Protein AF-A0AAD7C5W9-F1 (afdb_monomer_lite)

Secondary structure (DSSP, 8-state):
--HHHHHHHHHHHHHHHHHTS-TTTT--HHHHHIIIIIS---PPPPSS-SS--HHHHHHHHHHT-SSGGGSPPHHHHHHH-

Radius of gyration: 12.52 Å; chains: 1; bounding box: 30×26×29 Å

Organism: Mycena rosella (NCBI:txid1033263)

Foldseek 3Di:
DDQLVVLLVVLQVVLCVLVVARLVHPDDPVVVCCQCPVVVHGRDDDPDPSVCDPQNVVLSVLSSDNPSVSRDGPVVSVVSD

pLDDT: mean 94.71, std 4.2, range [69.0, 98.19]

Sequence (81 aa):
VSRSSDVFAWGMSALEIFTSTAPWGILSEKQIFRFVVQEHSRPDRPDEDFGLTDRIWDVIEKTWLRDSRSRPTFNTLVQLL

Structure (mmCIF, N/CA/C/O backbone):
data_AF-A0AAD7C5W9-F1
#
_entry.id   AF-A0AAD7C5W9-F1
#
loop_
_atom_site.group_PDB
_atom_site.id
_atom_site.type_symbol
_atom_site.label_atom_id
_atom_site.label_alt_id
_atom_site.label_comp_id
_atom_site.label_asym_id
_atom_site.label_entity_id
_atom_site.label_seq_id
_atom_site.pdbx_PDB_ins_code
_atom_site.Cartn_x
_atom_site.Cartn_y
_atom_site.Cartn_z
_atom_site.occupancy
_atom_site.B_iso_or_equiv
_atom_site.auth_seq_id
_atom_site.auth_comp_id
_atom_site.auth_asym_id
_atom_site.auth_atom_id
_atom_site.pdbx_PDB_model_num
ATOM 1 N N . VAL A 1 1 ? 3.306 7.095 -15.547 1.00 69.00 1 VAL A N 1
ATOM 2 C CA . VAL A 1 1 ? 2.187 6.359 -14.911 1.00 69.00 1 VAL A CA 1
ATOM 3 C C . VAL A 1 1 ? 2.116 4.974 -15.541 1.00 69.00 1 VAL A C 1
ATOM 5 O O . VAL A 1 1 ? 2.296 4.892 -16.752 1.00 69.00 1 VAL A O 1
ATOM 8 N N . SER A 1 2 ? 1.967 3.899 -14.759 1.00 94.00 2 SER A N 1
ATOM 9 C CA . SER A 1 2 ? 1.866 2.521 -15.266 1.00 94.00 2 SER A CA 1
ATOM 10 C C . SER A 1 2 ? 0.631 1.810 -14.707 1.00 94.00 2 SER A C 1
ATOM 12 O O . SER A 1 2 ? 0.182 2.110 -13.608 1.00 94.00 2 SER A O 1
ATOM 14 N N . ARG A 1 3 ? 0.127 0.785 -15.405 1.00 96.69 3 ARG A N 1
ATOM 15 C CA . ARG A 1 3 ? -1.048 0.021 -14.936 1.00 96.69 3 ARG A CA 1
ATOM 16 C C . ARG A 1 3 ? -0.863 -0.543 -13.521 1.00 96.69 3 ARG A C 1
ATOM 18 O O . ARG A 1 3 ? -1.791 -0.557 -12.727 1.00 96.69 3 ARG A O 1
ATOM 25 N N . SER A 1 4 ? 0.353 -0.973 -13.179 1.00 97.00 4 SER A N 1
ATOM 26 C CA . SER A 1 4 ? 0.684 -1.474 -11.840 1.00 97.00 4 SER A CA 1
ATOM 27 C C . SER A 1 4 ? 0.749 -0.379 -10.767 1.00 97.00 4 SER A C 1
ATOM 29 O O . SER A 1 4 ? 0.604 -0.689 -9.584 1.00 97.00 4 SER A O 1
ATOM 31 N N . SER A 1 5 ? 1.032 0.881 -11.136 1.00 96.19 5 SER A N 1
ATOM 32 C CA . SER A 1 5 ? 0.904 2.008 -10.199 1.00 96.19 5 SER A CA 1
ATOM 33 C C . SER A 1 5 ? -0.561 2.353 -9.957 1.00 96.19 5 SER A C 1
ATOM 35 O O . SER A 1 5 ? -0.919 2.629 -8.819 1.00 96.19 5 SER A O 1
ATOM 37 N N . ASP A 1 6 ? -1.406 2.246 -10.986 1.00 97.62 6 ASP A N 1
ATOM 38 C CA . ASP A 1 6 ? -2.848 2.494 -10.864 1.00 97.62 6 ASP A CA 1
ATOM 39 C C . ASP A 1 6 ? -3.518 1.449 -9.960 1.00 97.62 6 ASP A C 1
ATOM 41 O O . ASP A 1 6 ? -4.332 1.796 -9.113 1.00 97.62 6 ASP A O 1
ATOM 45 N N . VAL A 1 7 ? -3.108 0.178 -10.059 1.00 98.19 7 VAL A N 1
ATOM 46 C CA . VAL A 1 7 ? -3.549 -0.897 -9.147 1.00 98.19 7 VAL A CA 1
ATOM 47 C C . VAL A 1 7 ? -3.170 -0.602 -7.693 1.00 98.19 7 VAL A C 1
ATOM 49 O O . VAL A 1 7 ? -3.982 -0.790 -6.794 1.00 98.19 7 VAL A O 1
ATOM 52 N N . PHE A 1 8 ? -1.953 -0.108 -7.453 1.00 97.44 8 PHE A N 1
ATOM 53 C CA . PHE A 1 8 ? -1.516 0.265 -6.106 1.00 97.44 8 PHE A CA 1
ATOM 54 C C . PHE A 1 8 ? -2.354 1.413 -5.537 1.00 97.44 8 PHE A C 1
ATOM 56 O O . PHE A 1 8 ? -2.797 1.349 -4.391 1.00 97.44 8 PHE A O 1
ATOM 63 N N . ALA A 1 9 ? -2.576 2.454 -6.346 1.00 96.62 9 ALA A N 1
ATOM 64 C CA . ALA A 1 9 ? -3.398 3.594 -5.962 1.00 96.62 9 ALA A CA 1
ATOM 65 C C . ALA A 1 9 ? -4.844 3.164 -5.684 1.00 96.62 9 ALA A C 1
ATOM 67 O O . ALA A 1 9 ? -5.409 3.575 -4.677 1.00 96.62 9 ALA A O 1
ATOM 68 N N . TRP A 1 10 ? -5.401 2.266 -6.504 1.00 97.69 10 TRP A N 1
ATOM 69 C CA . TRP A 1 10 ? -6.728 1.698 -6.277 1.00 97.69 10 TRP A CA 1
ATOM 70 C C . TRP A 1 10 ? -6.845 1.029 -4.905 1.00 97.69 10 TRP A C 1
ATOM 72 O O . TRP A 1 10 ? -7.821 1.281 -4.209 1.00 97.69 10 TRP A O 1
ATOM 82 N N . GLY A 1 11 ? -5.853 0.240 -4.475 1.00 97.75 11 GLY A N 1
ATOM 83 C CA . GLY A 1 11 ? -5.886 -0.373 -3.144 1.00 97.75 11 GLY A CA 1
ATOM 84 C C . GLY A 1 11 ? -5.905 0.662 -2.021 1.00 97.75 11 GLY A C 1
ATOM 85 O O . GLY A 1 11 ? -6.668 0.518 -1.071 1.00 97.75 11 GLY A O 1
ATOM 86 N N . MET A 1 12 ? -5.112 1.736 -2.153 1.00 97.50 12 MET A N 1
ATOM 87 C CA . MET A 1 12 ? -5.096 2.844 -1.184 1.00 97.50 12 MET A CA 1
ATOM 88 C C . MET A 1 12 ? -6.460 3.534 -1.113 1.00 97.50 12 MET A C 1
ATOM 90 O O . MET A 1 12 ? -6.974 3.747 -0.020 1.00 97.50 12 MET A O 1
ATOM 94 N N . SER A 1 13 ? -7.076 3.809 -2.265 1.00 97.38 13 SER A N 1
ATOM 95 C CA . SER A 1 13 ? -8.421 4.385 -2.334 1.00 97.38 13 SER A CA 1
ATOM 96 C C . SER A 1 13 ? -9.498 3.439 -1.804 1.00 97.38 13 SER A C 1
ATOM 98 O O . SER A 1 13 ? -10.444 3.893 -1.175 1.00 97.38 13 SER A O 1
ATOM 100 N N . ALA A 1 14 ? -9.372 2.128 -2.027 1.00 97.12 14 ALA A N 1
ATOM 101 C CA . ALA A 1 14 ? -10.300 1.149 -1.474 1.00 97.12 14 ALA A CA 1
ATOM 102 C C . ALA A 1 14 ? -10.252 1.168 0.058 1.00 97.12 14 ALA A C 1
ATOM 104 O O . ALA A 1 14 ? -11.301 1.279 0.687 1.00 97.12 14 ALA A O 1
ATOM 105 N N . LEU A 1 15 ? -9.051 1.138 0.650 1.00 97.31 15 LEU A N 1
ATOM 106 C CA . LEU A 1 15 ? -8.891 1.260 2.099 1.00 97.31 15 LEU A CA 1
ATOM 107 C C . LEU A 1 15 ? -9.495 2.572 2.621 1.00 97.31 15 LEU A C 1
ATOM 109 O O . LEU A 1 15 ? -10.269 2.535 3.570 1.00 97.31 15 LEU A O 1
ATOM 113 N N . GLU A 1 16 ? -9.213 3.697 1.958 1.00 96.94 16 GLU A N 1
ATOM 114 C CA . GLU A 1 16 ? -9.76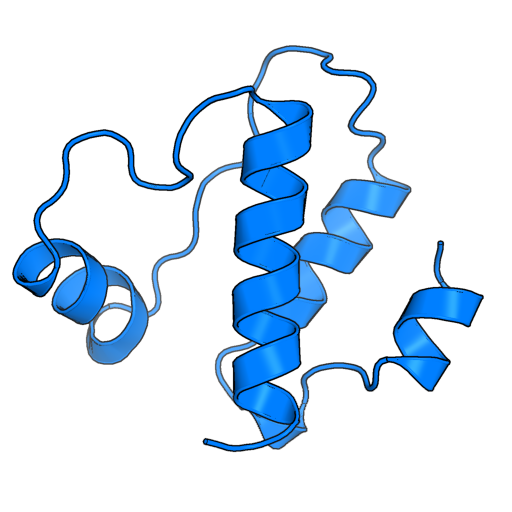8 5.010 2.313 1.00 96.94 16 GLU A CA 1
ATOM 115 C C . GLU A 1 16 ? -11.302 5.039 2.295 1.00 96.94 16 GLU A C 1
ATOM 117 O O . GLU A 1 16 ? -11.917 5.646 3.169 1.00 96.94 16 GLU A O 1
ATOM 122 N N . ILE A 1 17 ? -11.935 4.362 1.332 1.00 96.31 17 ILE A N 1
ATOM 123 C CA . ILE A 1 17 ? -13.398 4.248 1.254 1.00 96.31 17 ILE A CA 1
ATOM 124 C C . ILE A 1 17 ? -13.950 3.467 2.451 1.00 96.31 17 ILE A C 1
ATOM 126 O O . ILE A 1 17 ? -14.943 3.895 3.038 1.00 96.31 17 ILE A O 1
ATOM 130 N N . PHE A 1 18 ? -13.321 2.347 2.824 1.00 95.69 18 PHE A N 1
ATOM 131 C CA . PHE A 1 18 ? -13.760 1.555 3.978 1.00 95.69 18 PHE A CA 1
ATOM 132 C C . PHE A 1 18 ? -13.606 2.331 5.288 1.00 95.69 18 PHE A C 1
ATOM 134 O O . PHE A 1 18 ? -14.530 2.359 6.094 1.00 95.69 18 PHE A O 1
ATOM 141 N N . THR A 1 19 ? -12.466 2.989 5.496 1.00 94.75 19 THR A N 1
ATOM 142 C CA . THR A 1 19 ? -12.147 3.643 6.774 1.00 94.75 19 THR A CA 1
ATOM 143 C C . THR A 1 19 ? -12.604 5.098 6.851 1.00 94.75 19 THR A C 1
ATOM 145 O O . THR A 1 19 ? -12.447 5.727 7.897 1.00 94.75 19 THR A O 1
ATOM 148 N N . SER A 1 20 ? -13.096 5.676 5.748 1.00 94.31 20 SER A N 1
ATOM 149 C CA . SER A 1 20 ? -13.372 7.117 5.599 1.00 94.31 20 SER A CA 1
ATOM 150 C C . SER A 1 20 ? -12.204 8.020 6.033 1.00 94.31 20 SER A C 1
ATOM 152 O O . SER A 1 20 ? -12.397 9.166 6.444 1.00 94.31 20 SER A O 1
ATOM 154 N N . THR A 1 21 ? -10.979 7.498 5.974 1.00 93.19 21 THR A N 1
ATOM 155 C CA . THR A 1 21 ? -9.756 8.155 6.439 1.00 93.19 21 THR A CA 1
ATOM 156 C C . THR A 1 21 ? -8.606 7.822 5.503 1.00 93.19 21 THR A C 1
ATOM 158 O O . THR A 1 21 ? -8.495 6.704 5.002 1.00 93.19 21 THR A O 1
ATOM 161 N N . ALA A 1 22 ? -7.719 8.789 5.268 1.00 93.06 22 ALA A N 1
ATOM 162 C CA . ALA A 1 22 ? -6.555 8.559 4.422 1.00 93.06 22 ALA A CA 1
ATOM 163 C C . ALA A 1 22 ? -5.695 7.401 4.984 1.00 93.06 22 ALA A C 1
ATOM 165 O O . ALA A 1 22 ? -5.429 7.397 6.190 1.00 93.06 22 ALA A O 1
ATOM 166 N N . PRO A 1 23 ? -5.163 6.483 4.148 1.00 94.00 23 PRO A N 1
ATOM 167 C CA . PRO A 1 23 ? -4.433 5.292 4.611 1.00 94.00 23 PRO A CA 1
ATOM 168 C C . PRO A 1 23 ? -3.208 5.578 5.489 1.00 94.00 23 PRO A C 1
ATOM 170 O O . PRO A 1 23 ? -2.784 4.738 6.272 1.00 94.00 23 PRO A O 1
ATOM 173 N N . TRP A 1 24 ? -2.625 6.769 5.339 1.00 92.81 24 TRP A N 1
ATOM 174 C CA . TRP A 1 24 ? -1.469 7.241 6.104 1.00 92.81 24 TRP A CA 1
ATOM 175 C C . TRP A 1 24 ? -1.791 8.471 6.968 1.00 92.81 24 TRP A C 1
ATOM 177 O O . TRP A 1 24 ? -0.883 9.143 7.458 1.00 92.81 24 TRP A O 1
ATOM 187 N N . GLY A 1 25 ? -3.075 8.797 7.146 1.00 90.25 25 GLY A N 1
ATOM 188 C CA . GLY A 1 25 ? -3.534 9.922 7.955 1.00 90.25 25 GLY A CA 1
ATOM 189 C C . GLY A 1 25 ? -2.878 11.252 7.570 1.00 90.25 25 GLY A C 1
ATOM 190 O O . GLY A 1 25 ? -2.982 11.709 6.436 1.00 90.25 25 GLY A O 1
ATOM 191 N N . ILE A 1 26 ? -2.202 11.879 8.537 1.00 92.94 26 ILE A N 1
ATOM 192 C CA . ILE A 1 26 ? -1.624 13.230 8.423 1.00 92.94 26 ILE A CA 1
ATOM 193 C C . ILE A 1 26 ? -0.175 13.262 7.905 1.00 92.94 26 ILE A C 1
ATOM 195 O O . ILE A 1 26 ? 0.477 14.307 7.967 1.00 92.94 26 ILE A O 1
ATOM 199 N N . LEU A 1 27 ? 0.374 12.129 7.454 1.00 94.50 27 LEU A N 1
ATOM 200 C CA . LEU A 1 27 ? 1.752 12.085 6.966 1.00 94.50 27 LEU A CA 1
ATOM 201 C C . LEU A 1 27 ? 1.924 12.923 5.695 1.00 94.50 27 LEU A C 1
ATOM 203 O O . LEU A 1 27 ? 1.111 12.886 4.775 1.00 94.50 27 LEU A O 1
ATOM 207 N N . SER A 1 28 ? 3.041 13.647 5.618 1.00 95.81 28 SER A N 1
ATOM 208 C CA . SER A 1 28 ? 3.423 14.367 4.402 1.00 95.81 28 SER A CA 1
ATOM 209 C C . SER A 1 28 ? 3.815 13.406 3.277 1.00 95.81 28 SER A C 1
ATOM 211 O O . SER A 1 28 ? 4.304 12.301 3.522 1.00 95.81 28 SER A O 1
ATOM 213 N N . GLU A 1 29 ? 3.729 13.865 2.027 1.00 93.62 29 GLU A N 1
ATOM 214 C CA . GLU A 1 29 ? 4.150 13.088 0.851 1.00 93.62 29 GLU A CA 1
ATOM 215 C C . GLU A 1 29 ? 5.583 12.545 0.968 1.00 93.62 29 GLU A C 1
ATOM 217 O O . GLU A 1 29 ? 5.857 11.415 0.569 1.00 93.62 29 GLU A O 1
ATOM 222 N N . LYS A 1 30 ? 6.505 13.313 1.569 1.00 96.88 30 LYS A N 1
ATOM 223 C CA . LYS A 1 30 ? 7.893 12.875 1.797 1.00 96.88 30 LYS A CA 1
ATOM 224 C C . LYS A 1 30 ? 7.976 11.706 2.781 1.00 96.88 30 LYS A C 1
ATOM 226 O O . LYS A 1 30 ? 8.774 10.794 2.571 1.00 96.88 30 LYS A O 1
ATOM 231 N N . GLN A 1 31 ? 7.167 11.727 3.842 1.00 96.81 31 GLN A N 1
ATOM 232 C CA . GLN A 1 31 ? 7.092 10.629 4.810 1.00 96.81 31 GLN A CA 1
ATOM 233 C C . GLN A 1 31 ? 6.461 9.390 4.172 1.00 96.81 31 GLN A C 1
ATOM 235 O O . GLN A 1 31 ? 7.017 8.303 4.297 1.00 96.81 31 GLN A O 1
ATOM 240 N N . ILE A 1 32 ? 5.376 9.563 3.411 1.00 95.31 32 ILE A N 1
ATOM 241 C CA . ILE A 1 32 ? 4.725 8.469 2.679 1.00 95.31 32 ILE A CA 1
ATOM 242 C C . ILE A 1 32 ? 5.694 7.852 1.665 1.00 95.31 32 ILE A C 1
ATOM 244 O O . ILE A 1 32 ? 5.818 6.631 1.600 1.00 95.31 32 ILE A O 1
ATOM 248 N N . PHE A 1 33 ? 6.439 8.668 0.913 1.00 95.00 33 PHE A N 1
ATOM 249 C CA . PHE A 1 33 ? 7.456 8.178 -0.018 1.00 95.00 33 PHE A CA 1
ATOM 250 C C . PHE A 1 33 ? 8.513 7.338 0.701 1.00 95.00 33 PHE A C 1
ATOM 252 O O . PHE A 1 33 ? 8.824 6.230 0.262 1.00 95.00 33 PHE A O 1
ATOM 259 N N . ARG A 1 34 ? 9.041 7.834 1.825 1.00 97.00 34 ARG A N 1
ATOM 260 C CA . ARG A 1 34 ? 9.998 7.090 2.648 1.00 97.00 34 ARG A CA 1
ATOM 261 C C . ARG A 1 34 ? 9.416 5.743 3.092 1.00 97.00 34 ARG A C 1
ATOM 263 O O . ARG A 1 34 ? 10.032 4.713 2.832 1.00 97.00 34 ARG A O 1
ATOM 270 N N . PHE A 1 35 ? 8.218 5.728 3.666 1.00 95.75 35 PHE A N 1
ATOM 271 C CA . PHE A 1 35 ? 7.581 4.502 4.153 1.00 95.75 35 PHE A CA 1
ATOM 272 C C . PHE A 1 35 ? 7.294 3.502 3.033 1.00 95.75 35 PHE A C 1
ATOM 274 O O . PHE A 1 35 ? 7.715 2.350 3.096 1.00 95.75 35 PHE A O 1
ATOM 281 N N . VAL A 1 36 ? 6.649 3.939 1.954 1.00 95.06 36 VAL A N 1
ATOM 282 C CA . VAL A 1 36 ? 6.216 3.042 0.877 1.00 95.06 36 VAL A CA 1
ATOM 283 C C . VAL A 1 36 ? 7.393 2.538 0.039 1.00 95.06 36 VAL A C 1
ATOM 285 O O . VAL A 1 36 ? 7.439 1.349 -0.309 1.00 95.06 36 VAL A O 1
ATOM 288 N N . VAL A 1 37 ? 8.324 3.431 -0.315 1.00 93.56 37 VAL A N 1
ATOM 289 C CA . VAL A 1 37 ? 9.383 3.160 -1.301 1.00 93.56 37 VAL A CA 1
ATOM 290 C C . VAL A 1 37 ? 10.668 2.678 -0.644 1.00 93.56 37 VAL A C 1
ATOM 292 O O . VAL A 1 37 ? 11.264 1.732 -1.152 1.00 93.56 37 VAL A O 1
ATOM 295 N N . GLN A 1 38 ? 11.098 3.304 0.454 1.00 95.19 38 GLN A N 1
ATOM 296 C CA . GLN A 1 38 ? 12.382 2.990 1.092 1.00 95.19 38 GLN A CA 1
ATOM 297 C C . GLN A 1 38 ? 12.234 1.893 2.148 1.00 95.19 38 GLN A C 1
ATOM 299 O O . GLN A 1 38 ? 13.040 0.969 2.181 1.00 95.19 38 GLN A O 1
ATOM 304 N N . GLU A 1 39 ? 11.196 1.977 2.980 1.00 96.19 39 GLU A N 1
ATOM 305 C CA . GLU A 1 39 ? 10.980 1.043 4.096 1.00 96.19 39 GLU A CA 1
ATOM 306 C C . GLU A 1 39 ? 10.060 -0.128 3.720 1.00 96.19 39 GLU A C 1
ATOM 308 O O . GLU A 1 39 ? 10.006 -1.133 4.419 1.00 96.19 39 GLU A O 1
ATOM 313 N N . HIS A 1 40 ? 9.388 -0.038 2.568 1.00 95.00 40 HIS A N 1
ATOM 314 C CA . HIS A 1 40 ? 8.427 -1.030 2.079 1.00 95.00 40 HIS A CA 1
ATOM 315 C C . HIS A 1 40 ? 7.221 -1.262 3.004 1.00 95.00 40 HIS A C 1
ATOM 317 O O . HIS A 1 40 ? 6.536 -2.276 2.873 1.00 95.00 40 HIS A O 1
ATOM 323 N N . SER A 1 41 ? 6.907 -0.290 3.856 1.00 96.12 41 SER A N 1
ATOM 324 C CA . SER A 1 41 ? 5.766 -0.301 4.770 1.00 96.12 41 SER A CA 1
ATOM 325 C C . SER A 1 41 ? 4.439 -0.165 4.023 1.00 96.12 41 SER A C 1
ATOM 327 O O . SER A 1 41 ? 4.365 0.480 2.967 1.00 96.12 41 SER A O 1
ATOM 329 N N . ARG A 1 42 ? 3.382 -0.767 4.571 1.00 95.50 42 ARG A N 1
ATOM 330 C CA . ARG A 1 42 ? 1.993 -0.687 4.095 1.00 95.50 42 ARG A CA 1
ATOM 331 C C . ARG A 1 42 ? 1.078 -0.280 5.252 1.00 95.50 42 ARG A C 1
ATOM 333 O O . ARG A 1 42 ? 1.499 -0.464 6.389 1.00 95.50 42 ARG A O 1
ATOM 340 N N . PRO A 1 43 ? -0.100 0.301 4.974 1.00 95.12 43 PRO A N 1
ATOM 341 C CA . PRO A 1 43 ? -1.083 0.568 6.013 1.00 95.12 43 PRO A CA 1
ATOM 342 C C . PRO A 1 43 ? -1.455 -0.722 6.741 1.00 95.12 43 PRO A C 1
ATOM 344 O O . PRO A 1 43 ? -1.596 -1.767 6.100 1.00 95.12 43 PRO A O 1
ATOM 347 N N . ASP A 1 44 ? -1.628 -0.628 8.053 1.00 92.88 44 ASP A N 1
ATOM 348 C CA . ASP A 1 44 ? -2.141 -1.730 8.855 1.00 92.88 44 A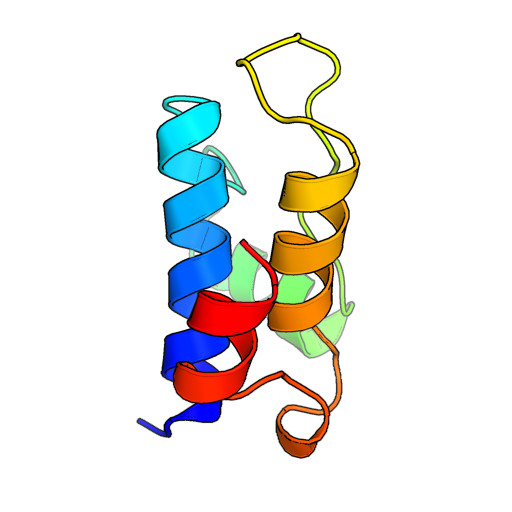SP A CA 1
ATOM 349 C C . ASP A 1 44 ? -3.633 -1.939 8.579 1.00 92.88 44 ASP A C 1
ATOM 351 O O . ASP A 1 44 ? -4.354 -1.0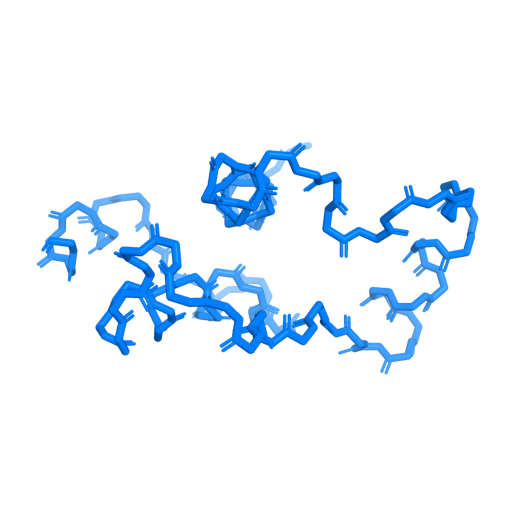18 8.173 1.00 92.88 44 ASP A O 1
ATOM 355 N N . ARG A 1 45 ? -4.108 -3.166 8.806 1.00 94.00 45 ARG A N 1
ATOM 356 C CA . ARG A 1 45 ? -5.541 -3.446 8.757 1.00 94.00 45 ARG A CA 1
A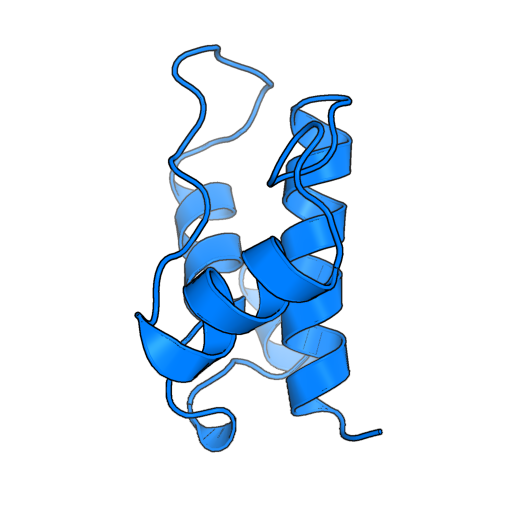TOM 357 C C . ARG A 1 45 ? -6.231 -2.693 9.898 1.00 94.00 45 ARG A C 1
ATOM 359 O O . ARG A 1 45 ? -5.761 -2.800 11.028 1.00 94.00 45 ARG A O 1
ATOM 366 N N . PRO A 1 46 ? -7.333 -1.968 9.645 1.00 92.25 46 PRO A N 1
ATOM 367 C CA . PRO A 1 46 ? -8.094 -1.351 10.723 1.00 92.25 46 PRO A CA 1
ATOM 368 C C . PRO A 1 46 ? -8.699 -2.423 11.641 1.00 92.25 46 PRO A C 1
ATOM 370 O O . PRO A 1 46 ? -9.192 -3.443 11.160 1.00 92.25 46 PRO A O 1
ATOM 373 N N . ASP A 1 47 ? -8.689 -2.162 12.950 1.00 87.19 47 ASP A N 1
ATOM 374 C CA . ASP A 1 47 ? -9.288 -3.045 13.963 1.00 87.19 47 ASP A CA 1
ATOM 375 C C . ASP A 1 47 ? -10.827 -2.997 13.954 1.00 87.19 47 ASP A C 1
ATOM 377 O O . ASP A 1 47 ? -11.495 -3.930 14.400 1.00 87.19 47 ASP A O 1
ATOM 381 N N . GLU A 1 48 ? -11.399 -1.895 13.465 1.00 87.44 48 GLU A N 1
ATOM 382 C CA . GLU A 1 48 ? -12.845 -1.708 13.373 1.00 87.44 48 GLU A CA 1
ATOM 383 C C . GLU A 1 48 ? -13.441 -2.480 12.187 1.00 87.44 48 GLU A C 1
ATOM 385 O O . GLU A 1 48 ? -12.903 -2.491 11.075 1.00 87.44 48 GLU A O 1
ATOM 390 N N . ASP A 1 49 ? -14.605 -3.097 12.414 1.00 81.12 49 ASP A N 1
ATOM 391 C CA . ASP A 1 49 ? -15.359 -3.785 11.367 1.00 81.12 49 ASP A CA 1
ATOM 392 C C . ASP A 1 49 ? -16.108 -2.775 10.483 1.00 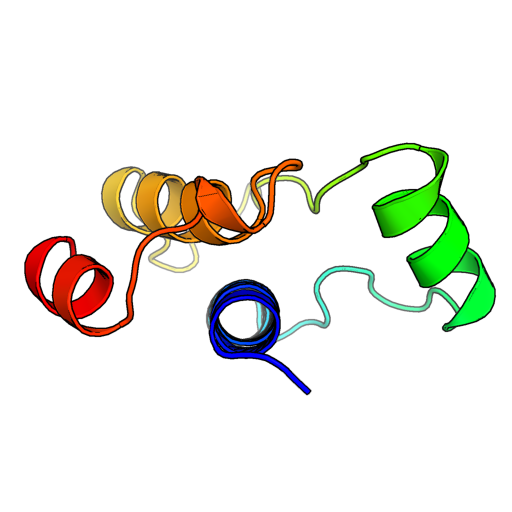81.12 49 ASP A C 1
ATOM 394 O O . ASP A 1 49 ? -17.288 -2.478 10.674 1.00 81.12 49 ASP A O 1
ATOM 398 N N . PHE A 1 50 ? -15.402 -2.240 9.487 1.00 88.25 50 PHE A N 1
ATOM 399 C CA . PHE A 1 50 ? -15.960 -1.370 8.447 1.00 88.25 50 PHE A CA 1
ATOM 400 C C . PHE A 1 50 ? -16.687 -2.144 7.326 1.00 88.25 50 PHE A C 1
ATOM 402 O O . PHE A 1 50 ? -16.847 -1.635 6.217 1.00 88.25 50 PHE A O 1
ATOM 409 N N . GLY A 1 51 ? -17.068 -3.408 7.549 1.00 90.88 51 GLY A N 1
ATOM 410 C CA . GLY A 1 51 ? -17.466 -4.317 6.467 1.00 90.88 51 GLY A CA 1
ATOM 411 C C . GLY A 1 51 ? -16.279 -4.767 5.603 1.00 90.88 51 GLY A C 1
ATOM 412 O O . GLY A 1 51 ? -16.455 -5.331 4.518 1.00 90.88 51 GLY A O 1
ATOM 413 N N . LEU A 1 52 ? -15.055 -4.529 6.085 1.00 94.12 52 LEU A N 1
ATOM 414 C CA . LEU A 1 52 ? -13.807 -4.944 5.461 1.00 94.12 52 LEU A CA 1
ATOM 415 C C . LEU A 1 52 ? -13.518 -6.409 5.812 1.00 94.12 52 LEU A C 1
ATOM 417 O O . LEU A 1 52 ? -12.749 -6.730 6.722 1.00 94.12 52 LEU A O 1
ATOM 421 N N . THR A 1 53 ? -14.165 -7.310 5.073 1.00 94.06 53 THR A N 1
ATOM 422 C CA . THR A 1 53 ? -13.966 -8.759 5.228 1.00 94.06 53 THR A CA 1
ATOM 423 C C . THR A 1 53 ? -12.518 -9.172 4.951 1.00 94.06 53 THR A C 1
ATOM 425 O O . THR A 1 53 ? -11.818 -8.520 4.172 1.00 94.06 53 THR A O 1
ATOM 428 N N . ASP A 1 54 ? -12.097 -10.311 5.509 1.00 94.12 54 ASP A N 1
ATOM 429 C CA . ASP A 1 54 ? -10.768 -10.898 5.258 1.00 94.12 54 ASP A CA 1
ATOM 430 C C . ASP A 1 54 ? -10.490 -11.060 3.759 1.00 94.12 54 ASP A C 1
ATOM 432 O O . ASP A 1 54 ? -9.418 -10.717 3.274 1.00 94.12 54 ASP A O 1
ATOM 436 N N . ARG A 1 55 ? -11.501 -11.492 2.992 1.00 94.50 55 ARG A N 1
ATOM 437 C CA . ARG A 1 55 ? -11.390 -11.656 1.538 1.00 94.50 55 ARG A CA 1
ATOM 438 C C . ARG A 1 55 ? -11.068 -10.339 0.830 1.00 94.50 55 ARG A C 1
ATOM 440 O O . ARG A 1 55 ? -10.253 -10.332 -0.088 1.00 94.50 55 ARG A O 1
ATOM 447 N N . ILE A 1 56 ? -11.724 -9.243 1.208 1.00 95.56 56 ILE A N 1
ATOM 448 C CA . ILE A 1 56 ? -11.480 -7.931 0.591 1.00 95.56 56 ILE A CA 1
ATOM 44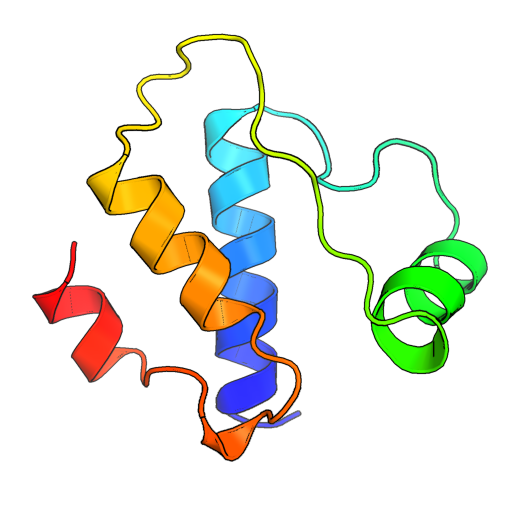9 C C . ILE A 1 56 ? -10.106 -7.408 1.013 1.00 95.56 56 ILE A C 1
ATOM 451 O O . ILE A 1 56 ? -9.362 -6.910 0.168 1.00 95.56 56 ILE A O 1
ATOM 455 N N . TRP A 1 57 ? -9.746 -7.572 2.287 1.00 96.50 57 TRP A N 1
ATOM 456 C CA . TRP A 1 57 ? -8.430 -7.200 2.796 1.00 96.50 57 TRP A CA 1
ATOM 457 C C . TRP A 1 57 ? -7.297 -7.915 2.043 1.00 96.50 57 TRP A C 1
ATOM 459 O O . TRP A 1 57 ? -6.409 -7.251 1.507 1.00 96.50 57 TRP A O 1
ATOM 469 N N . ASP A 1 58 ? -7.401 -9.234 1.858 1.00 96.56 58 ASP A N 1
ATOM 470 C CA . ASP A 1 58 ? -6.440 -10.033 1.087 1.00 96.56 58 ASP A CA 1
ATOM 471 C C . ASP A 1 58 ? -6.265 -9.524 -0.355 1.00 96.56 58 ASP A C 1
ATOM 473 O O . ASP A 1 58 ? -5.190 -9.640 -0.956 1.00 96.56 58 ASP A O 1
ATOM 477 N N . VAL A 1 59 ? -7.336 -9.002 -0.964 1.00 97.56 59 VAL A N 1
ATOM 478 C CA . VAL A 1 59 ? -7.290 -8.410 -2.308 1.00 97.56 59 VAL A CA 1
ATOM 479 C C . VAL A 1 59 ? -6.571 -7.066 -2.281 1.00 97.56 59 VAL A C 1
ATOM 481 O O . VAL A 1 59 ? -5.713 -6.827 -3.136 1.00 97.56 59 VAL A O 1
ATOM 484 N N . ILE A 1 60 ? -6.881 -6.214 -1.302 1.00 97.56 60 ILE A N 1
ATOM 485 C CA . ILE A 1 60 ? -6.235 -4.912 -1.117 1.00 97.56 60 ILE A CA 1
ATOM 486 C C . ILE A 1 60 ? -4.725 -5.094 -0.911 1.00 97.56 60 ILE A C 1
ATOM 488 O O . ILE A 1 60 ? -3.941 -4.491 -1.648 1.00 97.56 60 ILE A O 1
ATOM 492 N N . GLU A 1 61 ? -4.290 -5.991 -0.024 1.00 97.44 61 GLU A N 1
ATOM 493 C CA . GLU A 1 61 ? -2.864 -6.222 0.247 1.00 97.44 61 GLU A CA 1
ATOM 494 C C . GLU A 1 61 ? -2.079 -6.647 -1.004 1.00 97.44 61 GLU A C 1
ATOM 496 O O . GLU A 1 61 ? -0.965 -6.170 -1.255 1.00 97.44 61 GLU A O 1
ATOM 501 N N . LYS A 1 62 ? -2.678 -7.482 -1.866 1.00 97.62 62 LYS A N 1
ATOM 502 C CA . LYS A 1 62 ? -2.059 -7.917 -3.133 1.00 97.62 62 LYS A CA 1
ATOM 503 C C . LYS A 1 62 ? -1.793 -6.759 -4.091 1.00 97.62 62 LYS A C 1
ATOM 505 O O . LYS A 1 62 ? -0.870 -6.829 -4.908 1.00 97.62 62 LYS A O 1
ATOM 510 N N . THR A 1 63 ? -2.561 -5.678 -4.007 1.00 98.06 63 THR A N 1
ATOM 511 C CA . THR A 1 63 ? -2.344 -4.495 -4.852 1.00 98.06 63 THR A CA 1
ATOM 512 C C . THR A 1 63 ? -1.110 -3.697 -4.444 1.00 98.06 63 THR A C 1
ATOM 514 O O . THR A 1 63 ? -0.555 -2.951 -5.255 1.00 98.06 63 THR A O 1
ATOM 517 N N . TRP A 1 64 ? -0.609 -3.915 -3.226 1.00 96.94 64 TRP A N 1
ATOM 518 C CA . TRP A 1 64 ? 0.545 -3.210 -2.686 1.00 96.94 64 TRP A CA 1
ATOM 519 C C . TRP A 1 64 ? 1.826 -4.038 -2.632 1.00 96.94 64 TRP A C 1
ATOM 521 O O . TRP A 1 64 ? 2.811 -3.616 -2.015 1.00 96.94 64 TRP A O 1
ATOM 531 N N . LEU A 1 65 ? 1.872 -5.174 -3.331 1.00 96.88 65 LEU A N 1
ATOM 532 C CA . LEU A 1 65 ? 3.088 -5.976 -3.439 1.00 96.88 65 LEU A CA 1
ATOM 533 C C . LEU A 1 65 ? 4.290 -5.121 -3.875 1.00 96.88 65 LEU A C 1
ATOM 535 O O . LEU A 1 65 ? 4.182 -4.197 -4.697 1.00 96.88 65 LEU A O 1
ATOM 539 N N . ARG A 1 66 ? 5.448 -5.416 -3.269 1.00 95.06 66 ARG A N 1
ATOM 540 C CA . ARG A 1 66 ? 6.704 -4.680 -3.479 1.00 95.06 66 ARG A CA 1
ATOM 541 C C . ARG A 1 66 ? 7.125 -4.699 -4.946 1.00 95.06 66 ARG A C 1
ATOM 543 O O . ARG A 1 66 ? 7.408 -3.640 -5.498 1.00 95.06 66 ARG A O 1
ATOM 550 N N . ASP A 1 67 ? 7.134 -5.878 -5.569 1.00 95.62 67 ASP A N 1
ATOM 551 C CA . ASP A 1 67 ? 7.326 -5.991 -7.015 1.00 95.62 67 ASP A CA 1
ATOM 552 C C . ASP A 1 67 ? 6.037 -5.567 -7.724 1.00 95.62 67 ASP A C 1
ATOM 554 O O . ASP A 1 67 ? 4.983 -6.189 -7.572 1.00 95.62 67 ASP A O 1
ATOM 558 N N . SER A 1 68 ? 6.126 -4.497 -8.511 1.00 95.31 68 SER A N 1
ATOM 559 C CA . SER A 1 68 ? 4.996 -3.953 -9.257 1.00 95.31 68 SER A CA 1
ATOM 560 C C . SER A 1 68 ? 4.437 -4.926 -10.293 1.00 95.31 68 SER A C 1
ATOM 562 O O . SER A 1 68 ? 3.253 -4.847 -10.609 1.00 95.31 68 SER A O 1
ATOM 564 N N . ARG A 1 69 ? 5.253 -5.861 -10.792 1.00 96.19 69 ARG A N 1
ATOM 565 C CA . ARG A 1 69 ? 4.843 -6.881 -11.770 1.00 96.19 69 ARG A CA 1
ATOM 566 C C . ARG A 1 69 ? 4.059 -8.024 -11.133 1.00 96.19 69 ARG A C 1
ATOM 568 O O . ARG A 1 69 ? 3.331 -8.711 -11.837 1.00 96.19 69 ARG A O 1
ATOM 575 N N . SER A 1 70 ? 4.202 -8.209 -9.822 1.00 97.44 70 SER A N 1
ATOM 576 C CA . SER A 1 70 ? 3.476 -9.232 -9.064 1.00 97.44 70 SER A CA 1
ATOM 577 C C . SER A 1 70 ? 2.084 -8.775 -8.635 1.00 97.44 70 SER A C 1
ATOM 579 O O . SER A 1 70 ? 1.303 -9.582 -8.138 1.00 97.44 70 SER A O 1
ATOM 581 N N . ARG A 1 71 ? 1.759 -7.488 -8.808 1.00 97.81 71 ARG A N 1
ATOM 582 C CA . ARG A 1 71 ? 0.431 -6.952 -8.501 1.00 97.81 71 ARG A CA 1
ATOM 583 C C . ARG A 1 71 ? -0.601 -7.499 -9.495 1.00 97.81 71 ARG A C 1
ATOM 585 O O . ARG A 1 71 ? -0.288 -7.630 -10.681 1.00 97.81 71 ARG A O 1
ATOM 592 N N . PRO A 1 72 ? -1.833 -7.787 -9.045 1.00 97.88 72 PRO A N 1
ATOM 593 C CA . PRO A 1 72 ? -2.898 -8.254 -9.924 1.00 97.88 72 PRO A CA 1
ATOM 594 C C . PRO A 1 72 ? -3.247 -7.198 -10.978 1.00 97.88 72 PRO A C 1
ATOM 596 O O . PRO A 1 72 ? -3.044 -6.003 -10.785 1.00 97.88 72 PRO A O 1
ATOM 599 N N . THR A 1 73 ? -3.820 -7.632 -12.098 1.00 97.69 73 THR A N 1
ATOM 600 C CA . THR A 1 73 ? -4.438 -6.705 -13.058 1.00 97.69 73 THR A CA 1
ATOM 601 C C . THR A 1 73 ? -5.847 -6.334 -12.601 1.00 97.69 73 THR A C 1
ATOM 603 O O . THR A 1 73 ? -6.454 -7.079 -11.836 1.00 97.69 73 THR A O 1
ATOM 606 N N . PHE A 1 74 ? -6.430 -5.253 -13.127 1.00 97.44 74 PHE A N 1
ATOM 607 C CA . PHE A 1 74 ? -7.847 -4.956 -12.871 1.00 97.44 74 PHE A CA 1
ATOM 608 C C . PHE A 1 74 ? -8.782 -6.096 -13.295 1.00 97.44 74 PHE A C 1
ATOM 610 O O . PHE A 1 74 ? -9.719 -6.404 -12.567 1.00 97.44 74 PHE A O 1
ATOM 617 N N . ASN A 1 75 ? -8.486 -6.795 -14.399 1.00 97.44 75 ASN A N 1
ATOM 618 C CA . ASN A 1 75 ? -9.251 -7.983 -14.794 1.00 97.44 75 ASN A CA 1
ATOM 619 C C . ASN A 1 75 ? -9.205 -9.065 -13.708 1.00 97.44 75 ASN A C 1
ATOM 621 O O . ASN A 1 75 ? -10.218 -9.688 -13.422 1.00 97.44 75 ASN A O 1
ATOM 625 N N . THR A 1 76 ? -8.042 -9.271 -13.088 1.00 97.06 76 THR A N 1
ATOM 626 C CA . THR A 1 76 ? -7.885 -10.199 -11.962 1.00 97.06 76 THR A CA 1
ATOM 627 C C . THR A 1 76 ? -8.649 -9.713 -10.731 1.00 97.06 76 THR A C 1
ATOM 629 O O . THR A 1 76 ? -9.327 -10.512 -10.100 1.00 97.06 76 THR A O 1
ATOM 632 N N . LEU A 1 77 ? -8.579 -8.419 -10.402 1.00 96.12 77 LEU A N 1
ATOM 633 C CA . LEU A 1 77 ? -9.271 -7.841 -9.243 1.00 96.12 77 LEU A CA 1
ATOM 634 C C . LEU A 1 77 ? -10.788 -8.029 -9.321 1.00 96.12 77 LEU A C 1
ATOM 636 O O . LEU A 1 77 ? -11.388 -8.464 -8.347 1.00 96.12 77 LEU A O 1
ATOM 640 N N . VAL A 1 78 ? -11.388 -7.793 -10.491 1.00 95.00 78 VAL A N 1
ATOM 641 C CA . VAL A 1 78 ? -12.832 -7.988 -10.720 1.00 95.00 78 VAL A CA 1
ATOM 642 C C . VAL A 1 78 ? -13.269 -9.443 -10.508 1.00 95.00 78 VAL A C 1
ATOM 644 O O . VAL A 1 78 ? -14.420 -9.683 -10.182 1.00 95.00 78 VAL A O 1
ATOM 647 N N . GLN A 1 79 ? -12.374 -10.419 -10.688 1.00 95.19 79 GLN A N 1
ATOM 648 C CA . GLN A 1 79 ? -12.678 -11.836 -10.441 1.00 95.19 79 GLN A CA 1
ATOM 649 C C . GLN A 1 79 ? -12.464 -12.255 -8.977 1.00 95.19 79 GLN A C 1
ATOM 651 O O . GLN A 1 79 ? -12.960 -13.300 -8.561 1.00 95.19 79 GLN A O 1
ATOM 656 N N . LEU A 1 80 ? -11.671 -11.494 -8.216 1.00 89.88 80 LEU A N 1
ATOM 657 C CA . LEU A 1 80 ? -11.335 -11.798 -6.821 1.00 89.88 80 LEU A CA 1
ATOM 658 C C . LEU A 1 80 ? -12.295 -11.156 -5.815 1.00 89.88 80 LEU A C 1
ATOM 660 O O . LEU A 1 80 ? -12.424 -11.667 -4.701 1.00 89.88 80 LEU A O 1
ATOM 664 N N . LEU A 1 81 ? -12.925 -10.043 -6.191 1.00 84.38 81 LEU A N 1
ATOM 665 C CA . LEU A 1 81 ? -13.986 -9.399 -5.419 1.00 84.38 81 LEU A CA 1
ATOM 666 C C . LEU A 1 81 ? -15.285 -10.167 -5.648 1.00 84.38 81 LEU A C 1
ATOM 668 O O . LEU A 1 81 ? -15.704 -10.843 -4.680 1.00 84.38 81 LEU A O 1
#

InterPro domains:
  IPR000719 Protein kinase domain [PS50011] (1-81)
  IPR001245 Serine-threonine/tyrosine-protein kinase, catalytic domain [PF07714] (2-81)
  IPR011009 Protein kinase-like domain superfamily [SSF56112] (2-79)